Protein AF-A0A7X6NUY3-F1 (afdb_monomer)

Structure (mmCIF, N/CA/C/O backbone):
data_AF-A0A7X6NUY3-F1
#
_entry.id   AF-A0A7X6NUY3-F1
#
loop_
_atom_site.group_PDB
_atom_site.id
_atom_site.type_symbol
_atom_site.label_atom_id
_atom_site.label_alt_id
_atom_site.label_comp_id
_atom_site.label_asym_id
_atom_site.label_entity_id
_atom_site.label_seq_id
_atom_site.pdbx_PDB_ins_code
_atom_site.Cartn_x
_atom_site.Cartn_y
_atom_site.Cartn_z
_atom_site.occupancy
_atom_site.B_iso_or_equiv
_atom_site.auth_seq_id
_atom_site.auth_comp_id
_atom_site.auth_asym_id
_atom_site.auth_atom_id
_atom_site.pdbx_PDB_model_num
ATOM 1 N N . MET A 1 1 ? -7.297 4.965 28.251 1.00 53.25 1 MET A N 1
ATOM 2 C CA . MET A 1 1 ? -7.346 5.647 26.939 1.00 53.25 1 MET A CA 1
ATOM 3 C C . MET A 1 1 ? -8.787 6.031 26.657 1.00 53.25 1 MET A C 1
ATOM 5 O O . MET A 1 1 ? -9.643 5.157 26.710 1.00 53.25 1 MET A O 1
ATOM 9 N N . SER A 1 2 ? -9.069 7.318 26.455 1.00 61.94 2 SER A N 1
ATOM 10 C CA . SER A 1 2 ? -10.429 7.790 26.160 1.00 61.94 2 SER A CA 1
ATOM 11 C C . SER A 1 2 ? -10.898 7.237 24.805 1.00 61.94 2 SER A C 1
ATOM 13 O O . SER A 1 2 ? -10.083 7.128 23.890 1.00 61.94 2 SER A O 1
ATOM 15 N N . THR A 1 3 ? -12.173 6.871 24.655 1.00 68.94 3 THR A N 1
ATOM 16 C CA . THR A 1 3 ? -12.729 6.235 23.438 1.00 68.94 3 THR A CA 1
ATOM 17 C C . THR A 1 3 ? -12.436 7.045 22.170 1.00 68.94 3 THR A C 1
ATOM 19 O O . THR A 1 3 ? -12.134 6.482 21.121 1.00 68.94 3 THR A O 1
ATOM 22 N N . THR A 1 4 ? -12.426 8.373 22.290 1.00 74.31 4 THR A N 1
ATOM 23 C CA . THR A 1 4 ? -12.067 9.327 21.231 1.00 74.31 4 THR A CA 1
ATOM 24 C C . THR A 1 4 ? -10.617 9.173 20.761 1.00 74.31 4 THR A C 1
ATOM 26 O O . THR A 1 4 ? -10.328 9.295 19.575 1.00 74.31 4 THR A O 1
ATOM 29 N N . MET A 1 5 ? -9.704 8.843 21.678 1.00 74.88 5 MET A N 1
ATOM 30 C CA . MET A 1 5 ? -8.280 8.669 21.387 1.00 74.88 5 MET A CA 1
ATOM 31 C C . MET A 1 5 ? -8.018 7.385 20.590 1.00 74.88 5 MET A C 1
ATOM 33 O O . MET A 1 5 ? -7.236 7.403 19.647 1.00 74.88 5 MET A O 1
ATOM 37 N N . MET A 1 6 ? -8.7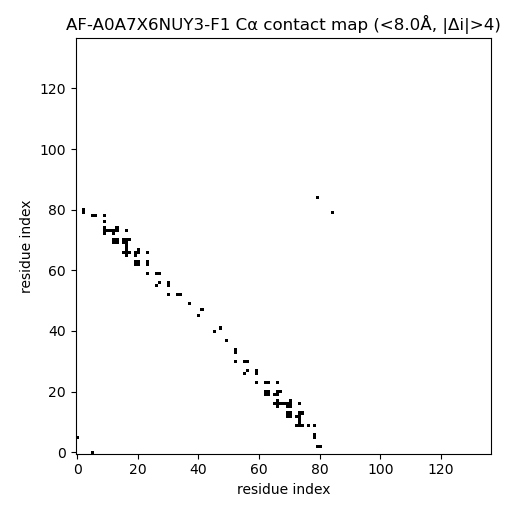24 6.291 20.905 1.00 76.56 6 MET A N 1
ATOM 38 C CA . MET A 1 6 ? -8.629 5.036 20.142 1.00 76.56 6 MET A CA 1
ATOM 39 C C . MET A 1 6 ? -9.138 5.187 18.703 1.00 76.56 6 MET A C 1
ATOM 41 O O . MET A 1 6 ? -8.498 4.695 17.776 1.00 76.56 6 MET A O 1
ATOM 45 N N . GLN A 1 7 ? -10.252 5.899 18.504 1.00 80.00 7 GLN A N 1
ATOM 46 C CA . GLN A 1 7 ? -10.780 6.156 17.158 1.00 80.00 7 GLN A CA 1
ATOM 47 C C . GLN A 1 7 ? -9.823 7.013 16.326 1.00 80.00 7 GLN A C 1
ATOM 49 O O . GLN A 1 7 ? -9.614 6.740 15.147 1.00 80.00 7 GLN A O 1
ATOM 54 N N . PHE A 1 8 ? -9.200 8.018 16.947 1.00 85.88 8 PHE A N 1
ATOM 55 C CA . PHE A 1 8 ? -8.211 8.855 16.277 1.00 85.88 8 PHE A CA 1
ATOM 56 C C . PHE A 1 8 ? -6.992 8.044 15.823 1.00 85.88 8 PHE A C 1
ATOM 58 O O . PHE A 1 8 ? -6.619 8.116 14.656 1.00 85.88 8 PHE A O 1
ATOM 65 N N . SER A 1 9 ? -6.409 7.224 16.704 1.00 87.06 9 SER A N 1
ATOM 66 C CA . SER A 1 9 ? -5.256 6.384 16.357 1.00 87.06 9 SER A CA 1
ATOM 67 C C . SER A 1 9 ? -5.574 5.387 15.243 1.00 87.06 9 SER A C 1
ATOM 69 O O . SER A 1 9 ? -4.773 5.226 14.325 1.00 87.06 9 SER A O 1
ATOM 71 N N . LYS A 1 10 ? -6.753 4.755 15.281 1.00 88.00 10 LYS A N 1
ATOM 72 C CA . LYS A 1 10 ? -7.209 3.855 14.216 1.00 88.00 10 LYS A CA 1
ATOM 73 C C . LYS A 1 10 ? -7.320 4.578 12.873 1.00 88.00 10 LYS A C 1
ATOM 75 O O . LYS A 1 10 ? -6.784 4.101 11.876 1.00 88.00 10 LYS A O 1
ATOM 80 N N . ASN A 1 11 ? -7.991 5.728 12.853 1.00 89.38 11 ASN A N 1
ATOM 81 C CA . ASN A 1 11 ? -8.166 6.510 11.632 1.00 89.38 11 ASN A CA 1
ATOM 82 C C . ASN A 1 11 ? -6.822 7.003 11.092 1.00 89.38 11 ASN A C 1
ATOM 84 O O . ASN A 1 11 ? -6.593 6.937 9.890 1.00 89.38 11 ASN A O 1
ATOM 88 N N . LEU A 1 12 ? -5.913 7.426 11.971 1.00 92.00 12 LEU A N 1
ATOM 89 C CA . LEU A 1 12 ? -4.570 7.840 11.586 1.00 92.00 12 LEU A CA 1
ATOM 90 C C . LEU A 1 12 ? -3.800 6.696 10.914 1.00 92.00 12 LEU A C 1
ATOM 92 O O . LEU A 1 12 ? -3.249 6.899 9.839 1.00 92.00 12 LEU A O 1
ATOM 96 N N . LEU A 1 13 ? -3.801 5.495 11.504 1.00 92.00 13 LEU A N 1
ATOM 97 C CA . LEU A 1 13 ? -3.144 4.311 10.933 1.00 92.00 13 LEU A CA 1
ATOM 98 C C . LEU A 1 13 ? -3.707 3.952 9.552 1.00 92.00 13 LEU A C 1
ATOM 100 O O . LEU A 1 13 ? -2.941 3.673 8.633 1.00 92.00 13 LEU A O 1
ATOM 104 N N . LEU A 1 14 ? -5.034 3.999 9.395 1.00 92.50 14 LEU A N 1
ATOM 105 C CA . LEU A 1 14 ? -5.701 3.715 8.123 1.00 92.50 14 LEU A CA 1
ATOM 106 C C . LEU A 1 14 ? -5.371 4.755 7.050 1.00 92.50 14 LEU A C 1
ATOM 108 O O . LEU A 1 14 ? -5.055 4.384 5.922 1.00 92.50 14 LEU A O 1
ATOM 112 N N . VAL A 1 15 ? -5.417 6.045 7.392 1.00 93.75 15 VAL A N 1
ATOM 113 C CA . VAL A 1 15 ? -5.111 7.132 6.452 1.00 93.75 15 VAL A CA 1
ATOM 114 C C . VAL A 1 15 ? -3.643 7.082 6.044 1.00 93.75 15 VAL A C 1
ATOM 116 O O . VAL A 1 15 ? -3.344 7.114 4.853 1.00 93.75 15 VAL A O 1
ATOM 119 N N . LEU A 1 16 ? -2.724 6.948 7.005 1.00 93.00 16 LEU A N 1
ATOM 120 C CA . LEU A 1 16 ? -1.294 6.883 6.715 1.00 93.00 16 LEU A CA 1
ATOM 121 C C . LEU A 1 16 ? -0.967 5.635 5.886 1.00 93.00 16 LEU A C 1
ATOM 123 O O . LEU A 1 16 ? -0.352 5.743 4.830 1.00 93.00 16 LEU A O 1
ATOM 127 N N . GLY A 1 17 ? -1.440 4.461 6.319 1.00 91.19 17 GLY A N 1
ATOM 128 C CA . GLY A 1 17 ? -1.254 3.205 5.595 1.00 91.19 17 GLY A CA 1
ATOM 129 C C . GLY A 1 17 ? -1.815 3.266 4.174 1.00 91.19 17 GLY A C 1
ATOM 130 O O . GLY A 1 17 ? -1.157 2.802 3.244 1.00 91.19 17 GLY A O 1
ATOM 131 N N . GLY A 1 18 ? -2.977 3.902 3.993 1.00 93.38 18 GLY A N 1
ATOM 132 C CA . GLY A 1 18 ? -3.611 4.101 2.691 1.00 93.38 18 GLY A CA 1
ATOM 133 C C . GLY A 1 18 ? -2.802 5.014 1.772 1.00 93.38 18 GLY A C 1
ATOM 134 O O . GLY A 1 18 ? -2.536 4.642 0.632 1.00 93.38 18 GLY A O 1
ATOM 135 N N . ILE A 1 19 ? -2.346 6.170 2.268 1.00 95.25 19 ILE A N 1
ATOM 136 C CA . ILE A 1 19 ? -1.509 7.103 1.495 1.00 95.25 19 ILE A CA 1
ATOM 137 C C . ILE A 1 19 ? -0.197 6.430 1.077 1.00 95.25 19 ILE A C 1
ATOM 139 O O . ILE A 1 19 ? 0.170 6.478 -0.098 1.00 95.25 19 ILE A O 1
ATOM 143 N N . LEU A 1 20 ? 0.485 5.757 2.012 1.00 93.19 20 LEU A N 1
ATOM 144 C CA . LEU A 1 20 ? 1.699 5.002 1.694 1.00 93.19 20 LEU A CA 1
ATOM 145 C C . LEU A 1 20 ? 1.418 3.869 0.698 1.00 93.19 20 LEU A C 1
ATOM 147 O O . LEU A 1 20 ? 2.261 3.582 -0.146 1.00 93.19 20 LEU A O 1
ATOM 151 N N . GLY A 1 21 ? 0.238 3.251 0.763 1.00 92.88 21 GLY A N 1
ATOM 152 C CA . GLY A 1 21 ? -0.169 2.186 -0.152 1.00 92.88 21 GLY A CA 1
ATOM 153 C C . GLY A 1 21 ? -0.349 2.686 -1.580 1.00 92.88 21 GLY A C 1
ATOM 154 O O . GLY A 1 21 ? 0.150 2.068 -2.516 1.00 92.88 21 GLY A O 1
ATOM 155 N N . VAL A 1 22 ? -0.987 3.845 -1.757 1.00 95.19 22 VAL A N 1
ATOM 156 C CA . VAL A 1 22 ? -1.111 4.489 -3.075 1.00 95.19 22 VAL A CA 1
ATOM 157 C C . VAL A 1 22 ? 0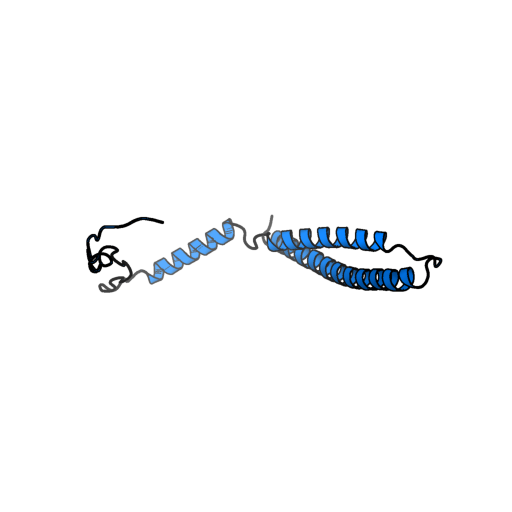.268 4.846 -3.634 1.00 95.19 22 VAL A C 1
ATOM 159 O O . VAL A 1 22 ? 0.551 4.560 -4.798 1.00 95.19 22 VAL A O 1
ATOM 162 N N . ALA A 1 23 ? 1.151 5.410 -2.804 1.00 92.62 23 ALA A N 1
ATOM 163 C CA . ALA A 1 23 ? 2.523 5.713 -3.205 1.00 92.62 23 ALA A CA 1
ATOM 164 C C . ALA A 1 23 ? 3.307 4.447 -3.602 1.00 92.62 23 ALA A C 1
ATOM 166 O O . ALA A 1 23 ? 3.999 4.452 -4.618 1.00 92.62 23 ALA A O 1
ATOM 167 N N . PHE A 1 24 ? 3.157 3.348 -2.854 1.00 92.94 24 PHE A N 1
ATOM 168 C CA . PHE A 1 24 ? 3.758 2.052 -3.177 1.00 92.94 24 PHE A CA 1
ATOM 169 C C . PHE A 1 24 ? 3.294 1.517 -4.535 1.00 92.94 24 PHE A C 1
ATOM 171 O O . PHE A 1 24 ? 4.122 1.108 -5.347 1.00 92.94 24 PHE A O 1
ATOM 178 N N . VAL A 1 25 ? 1.989 1.565 -4.811 1.00 93.31 25 VAL A N 1
ATOM 179 C CA . VAL A 1 25 ? 1.436 1.117 -6.097 1.00 93.31 25 VAL A CA 1
ATOM 180 C C . VAL A 1 25 ? 2.003 1.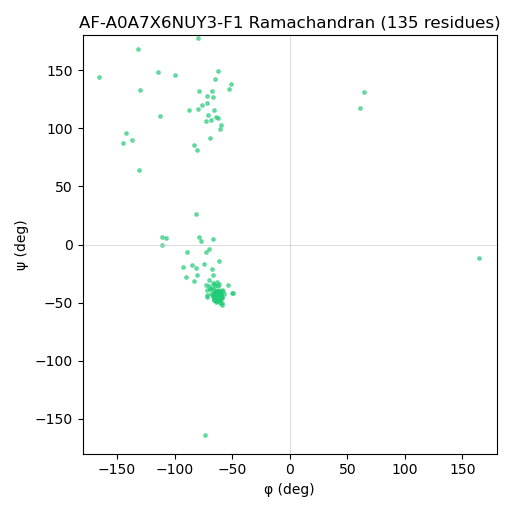948 -7.250 1.00 93.31 25 VAL A C 1
ATOM 182 O O . VAL A 1 25 ? 2.451 1.380 -8.244 1.00 93.31 25 VAL A O 1
ATOM 185 N N . ALA A 1 26 ? 2.049 3.276 -7.109 1.00 92.81 26 ALA A N 1
ATOM 186 C CA . ALA A 1 26 ? 2.626 4.156 -8.125 1.00 92.81 26 ALA A CA 1
ATOM 187 C C . ALA A 1 26 ? 4.110 3.847 -8.389 1.00 92.81 26 ALA A C 1
ATOM 189 O O . ALA A 1 26 ? 4.531 3.779 -9.546 1.00 92.81 26 ALA A O 1
ATOM 190 N N . LEU A 1 27 ? 4.887 3.603 -7.329 1.00 91.62 27 LEU A N 1
ATOM 191 C CA . LEU A 1 27 ? 6.297 3.238 -7.444 1.00 91.62 27 LEU A CA 1
ATOM 192 C C . LEU A 1 27 ? 6.486 1.889 -8.152 1.00 91.62 27 LEU A C 1
ATOM 194 O O . LEU A 1 27 ? 7.342 1.768 -9.020 1.00 91.62 27 LEU A O 1
ATOM 198 N N . MET A 1 28 ? 5.648 0.895 -7.847 1.00 89.50 28 MET A N 1
ATOM 199 C CA . MET A 1 28 ? 5.694 -0.410 -8.514 1.00 89.50 28 MET A CA 1
ATOM 200 C C . MET A 1 28 ? 5.409 -0.310 -10.013 1.00 89.50 28 MET A C 1
ATOM 202 O O . MET A 1 28 ? 6.090 -0.956 -10.807 1.00 89.50 28 MET A O 1
ATOM 206 N N . PHE A 1 29 ? 4.452 0.525 -10.426 1.00 91.81 29 PHE A N 1
ATOM 207 C CA . PHE A 1 29 ? 4.228 0.782 -11.852 1.00 91.81 29 PHE A CA 1
ATOM 208 C C . PHE A 1 29 ? 5.461 1.394 -12.524 1.00 91.81 29 PHE A C 1
ATOM 210 O O . PHE A 1 29 ? 5.831 0.985 -13.625 1.00 91.81 29 PHE A O 1
ATOM 217 N N . TYR A 1 30 ? 6.112 2.345 -11.856 1.00 88.50 30 TYR A N 1
ATOM 218 C CA . TYR A 1 30 ? 7.336 2.966 -12.352 1.00 88.50 30 TYR A CA 1
ATOM 219 C C . TYR A 1 30 ? 8.491 1.959 -12.485 1.00 88.50 30 TYR A C 1
ATOM 221 O O . TYR A 1 30 ? 9.140 1.905 -13.533 1.00 88.50 30 TYR A O 1
ATOM 229 N N . ASP A 1 31 ? 8.692 1.106 -11.479 1.00 88.12 31 ASP A N 1
ATOM 230 C CA . ASP A 1 31 ? 9.726 0.067 -11.487 1.00 88.12 31 ASP A CA 1
ATOM 231 C C . ASP A 1 31 ? 9.503 -0.954 -12.607 1.00 88.12 31 ASP A C 1
ATOM 233 O O . ASP A 1 31 ? 10.447 -1.314 -13.312 1.00 88.12 31 ASP A O 1
ATOM 237 N N . VAL A 1 32 ? 8.255 -1.384 -12.833 1.00 87.31 32 VAL A N 1
ATOM 238 C CA . VAL A 1 32 ? 7.919 -2.308 -13.929 1.00 87.31 32 VAL A CA 1
ATOM 239 C C . VAL A 1 32 ? 8.290 -1.705 -15.283 1.00 87.31 32 VAL A C 1
ATOM 241 O O . VAL A 1 32 ? 8.887 -2.394 -16.109 1.00 87.31 32 VAL A O 1
ATOM 244 N N . ILE A 1 33 ? 7.991 -0.422 -15.515 1.00 87.56 33 ILE A N 1
ATOM 245 C CA . ILE A 1 33 ? 8.337 0.256 -16.772 1.00 87.56 33 ILE A CA 1
ATOM 246 C C . ILE A 1 33 ? 9.856 0.319 -16.949 1.00 87.56 33 ILE A C 1
ATOM 248 O O . ILE A 1 33 ? 10.358 -0.048 -18.013 1.00 87.56 33 ILE A O 1
ATOM 252 N N . GLN A 1 34 ? 10.593 0.733 -15.915 1.00 83.44 34 GLN A N 1
ATOM 253 C CA . GLN A 1 34 ? 12.052 0.817 -15.976 1.00 83.44 34 GLN A CA 1
ATOM 254 C C . GLN A 1 34 ? 12.705 -0.538 -16.239 1.00 83.44 34 GLN A C 1
ATOM 256 O O . GLN A 1 34 ? 13.558 -0.646 -17.117 1.00 83.44 34 GLN A O 1
ATOM 261 N N . ILE A 1 35 ? 12.301 -1.579 -15.509 1.00 83.31 35 ILE A N 1
ATOM 262 C CA . ILE A 1 35 ? 12.863 -2.925 -15.664 1.00 83.31 35 ILE A CA 1
ATOM 263 C C . ILE A 1 35 ? 12.599 -3.450 -17.077 1.00 83.31 35 ILE A C 1
ATOM 265 O O . ILE A 1 35 ? 13.497 -4.013 -17.704 1.00 83.31 35 ILE A O 1
ATOM 269 N N . ASN A 1 36 ? 11.395 -3.231 -17.611 1.00 84.75 36 ASN A N 1
ATOM 270 C CA . ASN A 1 36 ? 11.041 -3.706 -18.945 1.00 84.75 36 ASN A CA 1
ATOM 271 C C . ASN A 1 36 ? 11.829 -2.967 -20.045 1.00 84.75 36 ASN A C 1
ATOM 273 O O . ASN A 1 36 ? 12.286 -3.588 -21.006 1.00 84.75 36 ASN A O 1
ATOM 277 N N . GLN A 1 37 ? 12.062 -1.660 -19.877 1.00 79.88 37 GLN A N 1
ATOM 278 C CA . GLN A 1 37 ? 12.951 -0.889 -20.752 1.00 79.88 37 GLN A CA 1
ATOM 279 C C . GLN A 1 37 ? 14.399 -1.375 -20.654 1.00 79.88 37 GLN A C 1
ATOM 281 O O . GLN A 1 37 ? 15.045 -1.575 -21.680 1.00 79.88 37 GLN A O 1
ATOM 286 N N . LEU A 1 38 ? 14.895 -1.638 -19.443 1.00 77.88 38 LEU A N 1
ATOM 287 C CA . LEU A 1 38 ? 16.237 -2.172 -19.226 1.00 77.88 38 LEU A CA 1
ATOM 288 C C . LEU A 1 38 ? 16.434 -3.493 -19.978 1.00 77.88 38 LEU A C 1
ATOM 290 O O . LEU A 1 38 ? 17.461 -3.693 -20.615 1.00 77.88 38 LEU A O 1
ATOM 294 N N . HIS A 1 39 ? 15.434 -4.376 -19.950 1.00 73.38 39 HIS A N 1
ATOM 295 C CA . HIS A 1 39 ? 15.469 -5.660 -20.648 1.00 73.38 39 HIS A CA 1
ATOM 296 C C . HIS A 1 39 ? 15.473 -5.490 -22.173 1.00 73.38 39 HIS A C 1
ATOM 298 O O . HIS A 1 39 ? 16.284 -6.109 -22.863 1.00 73.38 39 HIS A O 1
ATOM 304 N N . ALA A 1 40 ? 14.614 -4.610 -22.698 1.00 73.69 40 ALA A N 1
ATOM 305 C CA . ALA A 1 40 ? 14.555 -4.313 -24.127 1.00 73.69 40 ALA A CA 1
ATOM 306 C C . ALA A 1 40 ? 15.879 -3.731 -24.647 1.00 73.69 40 ALA A C 1
ATOM 308 O O . ALA A 1 40 ? 16.367 -4.138 -25.704 1.00 73.69 40 ALA A O 1
ATOM 309 N N . VAL A 1 41 ? 16.496 -2.814 -23.896 1.00 63.25 41 VAL A N 1
ATOM 310 C CA . VAL A 1 41 ? 17.734 -2.164 -24.334 1.00 63.25 41 VAL A CA 1
ATOM 311 C C . VAL A 1 41 ? 18.974 -3.011 -24.028 1.00 63.25 41 VAL A C 1
ATOM 313 O O . VAL A 1 41 ? 19.895 -3.005 -24.833 1.00 63.25 41 VAL A O 1
ATOM 316 N N . ALA A 1 42 ? 19.004 -3.821 -22.967 1.00 66.31 42 ALA A N 1
ATOM 317 C CA . ALA A 1 42 ? 20.113 -4.747 -22.707 1.00 66.31 42 ALA A CA 1
ATOM 318 C C . ALA A 1 42 ? 20.270 -5.814 -23.808 1.00 66.31 42 ALA A C 1
ATOM 320 O O . ALA A 1 42 ? 21.391 -6.225 -24.114 1.00 66.31 42 ALA A O 1
ATOM 321 N N . ILE A 1 43 ? 19.163 -6.236 -24.431 1.00 63.22 43 ILE A N 1
ATOM 322 C CA . ILE A 1 43 ? 19.184 -7.124 -25.603 1.00 63.22 43 ILE A CA 1
ATOM 323 C C . ILE A 1 43 ? 19.726 -6.387 -26.840 1.00 63.22 43 ILE A C 1
ATOM 325 O O . ILE A 1 43 ? 20.440 -6.986 -27.642 1.00 63.22 43 ILE A O 1
ATOM 329 N N . ALA A 1 44 ? 19.428 -5.092 -26.982 1.00 64.94 44 ALA A N 1
ATOM 330 C CA . ALA A 1 44 ? 19.782 -4.300 -28.162 1.00 64.94 44 ALA A CA 1
ATOM 331 C C . ALA A 1 44 ? 21.157 -3.595 -28.085 1.00 64.94 44 ALA A C 1
ATOM 333 O O . ALA A 1 44 ? 21.777 -3.363 -29.116 1.00 64.94 44 ALA A O 1
ATOM 334 N N . ASN A 1 45 ? 21.651 -3.249 -26.892 1.00 66.25 45 ASN A N 1
ATOM 335 C CA . ASN A 1 45 ? 22.870 -2.469 -26.659 1.00 66.25 45 ASN A CA 1
ATOM 336 C C . ASN A 1 45 ? 23.596 -2.957 -25.396 1.00 66.25 45 ASN A C 1
ATOM 338 O O . ASN A 1 45 ? 23.435 -2.407 -24.307 1.00 66.25 45 ASN A O 1
ATOM 342 N N . ARG A 1 46 ? 24.460 -3.968 -25.549 1.00 61.22 46 ARG A N 1
ATOM 343 C CA . ARG A 1 46 ? 25.280 -4.525 -24.451 1.00 61.22 46 ARG A CA 1
ATOM 344 C C . ARG A 1 46 ? 26.260 -3.530 -23.804 1.00 61.22 46 ARG A C 1
ATOM 346 O O . ARG A 1 46 ? 26.812 -3.849 -22.757 1.00 61.22 46 ARG A O 1
ATOM 353 N N . SER A 1 47 ? 26.514 -2.377 -24.423 1.00 58.59 47 SER A N 1
ATOM 354 C CA . SER A 1 47 ? 27.515 -1.385 -23.996 1.00 58.59 47 SER A CA 1
ATOM 355 C C . SER A 1 47 ? 26.931 -0.074 -23.456 1.00 58.59 47 SER A C 1
ATOM 357 O O . SER A 1 47 ? 27.696 0.808 -23.070 1.00 58.59 47 SER A O 1
ATOM 359 N N . ALA A 1 48 ? 25.606 0.085 -23.420 1.00 58.59 48 ALA A N 1
ATOM 360 C CA . ALA A 1 48 ? 24.991 1.286 -22.865 1.00 58.59 48 ALA A CA 1
ATOM 361 C C . ALA A 1 48 ? 24.979 1.224 -21.325 1.00 58.59 48 ALA A C 1
ATOM 363 O O . ALA A 1 48 ? 24.631 0.206 -20.729 1.00 58.59 48 ALA A O 1
ATOM 364 N N . GLY A 1 49 ? 25.408 2.311 -20.679 1.00 58.16 49 GLY A N 1
ATOM 365 C CA . GLY A 1 49 ? 25.353 2.454 -19.227 1.00 58.16 49 GLY A CA 1
ATOM 366 C C . GLY A 1 49 ? 23.925 2.762 -18.795 1.00 58.16 49 GLY A C 1
ATOM 367 O O . GLY A 1 49 ? 23.365 3.768 -19.224 1.00 58.16 49 GLY A O 1
ATOM 368 N N . PHE A 1 50 ? 23.343 1.904 -17.960 1.00 62.03 50 PHE A N 1
ATOM 369 C CA . PHE A 1 50 ? 21.992 2.094 -17.443 1.00 62.03 50 PHE A CA 1
ATOM 370 C C . PHE A 1 50 ? 21.990 2.319 -15.942 1.00 62.03 50 PHE A C 1
ATOM 372 O O . PHE A 1 50 ? 22.803 1.763 -15.199 1.00 62.03 50 PHE A O 1
ATOM 379 N N . GLU A 1 51 ? 21.019 3.107 -15.501 1.00 69.12 51 GLU A N 1
ATOM 380 C CA . GLU A 1 51 ? 20.730 3.294 -14.093 1.00 69.12 51 GLU A CA 1
ATOM 381 C C . GLU A 1 51 ? 20.084 2.019 -13.536 1.00 69.12 51 GLU A C 1
ATOM 383 O O . GLU A 1 51 ? 19.149 1.467 -14.114 1.00 69.12 51 GLU A O 1
ATOM 388 N N . ASN A 1 52 ? 20.631 1.489 -12.442 1.00 76.31 52 ASN A N 1
ATOM 389 C CA . ASN A 1 52 ? 20.158 0.236 -11.864 1.00 76.31 52 ASN A CA 1
ATOM 390 C C . ASN A 1 52 ? 18.888 0.493 -11.024 1.00 76.31 52 ASN A C 1
ATOM 392 O O . ASN A 1 52 ? 18.995 1.146 -9.981 1.00 76.31 52 ASN A O 1
ATOM 396 N N . PRO A 1 53 ? 17.715 -0.070 -11.384 1.00 81.25 53 PRO A N 1
ATOM 397 C CA . PRO A 1 53 ? 16.462 0.173 -10.664 1.00 81.25 53 PRO A CA 1
ATOM 398 C C . PRO A 1 53 ? 16.423 -0.467 -9.266 1.00 81.25 53 PRO A C 1
ATOM 400 O O . PRO A 1 53 ? 15.476 -0.254 -8.515 1.00 81.25 53 PRO A O 1
ATOM 403 N N . ARG A 1 54 ? 17.454 -1.226 -8.862 1.00 84.56 54 ARG A N 1
ATOM 404 C CA . ARG A 1 54 ? 17.528 -1.921 -7.565 1.00 84.56 54 ARG A CA 1
ATOM 405 C C . ARG A 1 54 ? 17.202 -1.027 -6.369 1.00 84.56 54 ARG A C 1
ATOM 407 O O . ARG A 1 54 ? 16.531 -1.488 -5.451 1.00 84.56 54 ARG A O 1
ATOM 414 N N . ASN A 1 55 ? 17.680 0.218 -6.349 1.00 85.12 55 ASN A N 1
ATOM 415 C CA . ASN A 1 55 ? 17.418 1.114 -5.219 1.00 85.12 55 ASN A CA 1
ATOM 416 C C . ASN A 1 55 ? 15.930 1.485 -5.118 1.00 85.12 55 ASN A C 1
ATOM 418 O O . ASN A 1 55 ? 15.393 1.518 -4.012 1.00 85.12 55 ASN A O 1
ATOM 422 N N . TR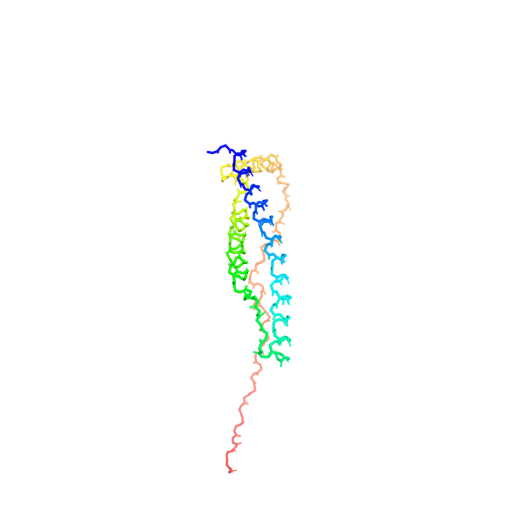P A 1 56 ? 15.261 1.701 -6.252 1.00 86.81 56 TRP A N 1
ATOM 423 C CA . TRP A 1 56 ? 13.828 1.998 -6.298 1.00 86.81 56 TRP A CA 1
ATOM 424 C C . TRP A 1 56 ? 12.985 0.794 -5.883 1.00 86.81 56 TRP A C 1
ATOM 426 O O . TRP A 1 56 ? 12.127 0.929 -5.015 1.00 86.81 56 TRP A O 1
ATOM 436 N N . VAL A 1 57 ? 13.350 -0.401 -6.350 1.00 88.50 57 VAL A N 1
ATOM 437 C CA . VAL A 1 57 ? 12.697 -1.654 -5.941 1.00 88.50 57 VAL A CA 1
ATOM 438 C C . VAL A 1 57 ? 12.829 -1.894 -4.433 1.00 88.50 57 VAL A C 1
ATOM 440 O O . VAL A 1 57 ? 11.865 -2.295 -3.781 1.00 88.50 57 VAL A O 1
ATOM 443 N N . MET A 1 58 ? 14.000 -1.621 -3.846 1.00 91.06 58 MET A N 1
ATOM 444 C CA . MET A 1 58 ? 14.211 -1.741 -2.395 1.00 91.06 58 MET A CA 1
ATOM 445 C C . MET A 1 58 ? 13.367 -0.734 -1.605 1.00 91.06 58 MET A C 1
ATOM 447 O O . MET A 1 58 ? 12.777 -1.095 -0.584 1.00 91.06 58 MET A O 1
ATOM 451 N N . LEU A 1 59 ? 13.272 0.511 -2.084 1.00 90.06 59 LEU A N 1
ATOM 452 C CA . LEU A 1 59 ? 12.382 1.517 -1.501 1.00 90.06 59 LEU A CA 1
ATOM 453 C C . LEU A 1 59 ? 10.918 1.086 -1.601 1.00 90.06 59 LEU A C 1
ATOM 455 O O . LEU A 1 59 ? 10.189 1.199 -0.619 1.00 90.06 59 LEU A O 1
ATOM 459 N N . GLY A 1 60 ? 10.507 0.535 -2.743 1.00 90.88 60 GLY A N 1
ATOM 460 C CA . GLY A 1 60 ? 9.179 -0.027 -2.944 1.00 90.88 60 GLY A CA 1
ATOM 461 C C . GLY A 1 60 ? 8.879 -1.143 -1.953 1.00 90.88 60 GLY A C 1
ATOM 462 O O . GLY A 1 60 ? 7.868 -1.086 -1.262 1.00 90.88 60 GLY A O 1
ATOM 463 N N . ALA A 1 61 ? 9.777 -2.117 -1.807 1.00 91.44 61 ALA A N 1
ATOM 464 C CA . ALA A 1 61 ? 9.602 -3.221 -0.865 1.00 91.44 61 ALA A CA 1
ATOM 465 C C . ALA A 1 61 ? 9.442 -2.733 0.586 1.00 91.44 61 ALA A C 1
ATOM 467 O O . ALA A 1 61 ? 8.533 -3.175 1.293 1.00 91.44 61 ALA A O 1
ATOM 468 N N . LEU A 1 62 ? 10.282 -1.785 1.017 1.00 93.81 62 LEU A N 1
ATOM 469 C CA . LEU A 1 62 ? 10.178 -1.188 2.349 1.00 93.81 62 LEU A CA 1
ATOM 470 C C . LEU A 1 62 ? 8.850 -0.440 2.522 1.00 93.81 62 LEU A C 1
ATOM 472 O O . LEU A 1 62 ? 8.160 -0.622 3.524 1.00 93.81 62 LEU A O 1
ATOM 476 N N . LEU A 1 63 ? 8.477 0.379 1.539 1.00 93.88 63 LEU A N 1
ATOM 477 C CA . LEU A 1 63 ? 7.257 1.176 1.573 1.00 93.88 63 LEU A CA 1
ATOM 478 C C . LEU A 1 63 ? 6.002 0.294 1.589 1.00 93.88 63 LEU A C 1
ATOM 480 O O . LEU A 1 63 ? 5.080 0.560 2.357 1.00 93.88 63 LEU A O 1
ATOM 484 N N . GLY A 1 64 ? 5.990 -0.779 0.797 1.00 92.62 64 GLY A N 1
ATOM 485 C CA . GLY A 1 64 ? 4.913 -1.763 0.760 1.00 92.62 64 GLY A CA 1
ATOM 486 C C . GLY A 1 64 ? 4.761 -2.501 2.088 1.00 92.62 64 GLY A C 1
ATOM 487 O O . GLY A 1 64 ? 3.645 -2.643 2.586 1.00 92.62 64 GLY A O 1
ATOM 488 N N . LEU A 1 65 ? 5.875 -2.892 2.717 1.00 96.44 65 LEU A N 1
ATOM 489 C CA . LEU A 1 65 ? 5.863 -3.518 4.040 1.00 96.44 65 LEU A CA 1
ATOM 490 C C . LEU A 1 65 ? 5.306 -2.573 5.110 1.00 96.44 65 LEU A C 1
ATOM 492 O O . LEU A 1 65 ? 4.434 -2.965 5.885 1.00 96.44 65 LEU A O 1
ATOM 496 N N . VAL A 1 66 ? 5.767 -1.320 5.133 1.00 94.81 66 VAL A N 1
ATOM 497 C CA . VAL A 1 66 ? 5.297 -0.318 6.101 1.00 94.81 66 VAL A CA 1
ATOM 498 C C . VAL A 1 66 ? 3.822 0.013 5.870 1.00 94.81 66 VAL A C 1
ATOM 500 O O . VAL A 1 66 ? 3.047 0.041 6.826 1.00 94.81 66 VAL A O 1
ATOM 503 N N . SER A 1 67 ? 3.406 0.211 4.617 1.00 94.25 67 SER A N 1
ATOM 504 C CA . SER A 1 67 ? 2.004 0.447 4.262 1.00 94.25 67 SER A CA 1
ATOM 505 C C . SER A 1 67 ? 1.111 -0.712 4.700 1.00 94.25 67 SER A C 1
ATOM 507 O O . SER A 1 67 ? 0.137 -0.488 5.419 1.00 94.25 67 SER A O 1
ATOM 509 N N . GLY A 1 68 ? 1.464 -1.947 4.328 1.00 92.94 68 GLY A N 1
ATOM 510 C CA . GLY A 1 68 ? 0.694 -3.142 4.667 1.00 92.94 68 GLY A CA 1
ATOM 511 C C . GLY A 1 68 ? 0.583 -3.354 6.175 1.00 92.94 68 GLY A C 1
ATOM 512 O O . GLY A 1 68 ? -0.499 -3.664 6.672 1.00 92.94 68 GLY A O 1
ATOM 513 N N . LEU A 1 69 ? 1.666 -3.108 6.918 1.00 94.94 69 LEU A N 1
ATOM 514 C CA . LEU A 1 69 ? 1.667 -3.182 8.378 1.00 94.94 69 LEU A CA 1
ATOM 515 C C . LEU A 1 69 ? 0.732 -2.138 9.005 1.00 94.94 69 LEU A C 1
ATOM 517 O O . LEU A 1 69 ? -0.089 -2.481 9.856 1.00 94.94 69 LEU A O 1
ATOM 521 N N . LEU A 1 70 ? 0.831 -0.876 8.576 1.00 92.62 70 LEU A N 1
ATOM 522 C CA . LEU A 1 70 ? -0.003 0.219 9.083 1.00 92.62 70 LEU A CA 1
ATOM 523 C C . LEU A 1 70 ? -1.486 -0.019 8.784 1.00 92.62 70 LEU A C 1
ATOM 525 O O . LEU A 1 70 ? -2.329 0.128 9.673 1.00 92.62 70 LEU A O 1
ATOM 529 N N . LEU A 1 71 ? -1.801 -0.430 7.554 1.00 92.06 71 LEU A N 1
ATOM 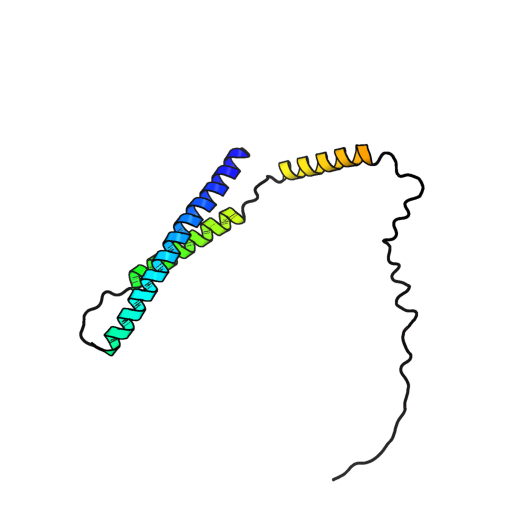530 C CA . LEU A 1 71 ? -3.167 -0.733 7.140 1.00 92.06 71 LEU A CA 1
ATOM 531 C C . LEU A 1 71 ? -3.714 -1.938 7.915 1.00 92.06 71 LEU A C 1
ATOM 533 O O . LEU A 1 71 ? -4.818 -1.879 8.454 1.00 92.06 71 LEU A O 1
ATOM 537 N N . GLY A 1 72 ? -2.915 -3.002 8.035 1.00 90.69 72 GLY A N 1
ATOM 538 C CA . GLY A 1 72 ? -3.256 -4.204 8.791 1.00 90.69 72 GLY A CA 1
ATOM 539 C C . GLY A 1 72 ? -3.549 -3.899 10.259 1.00 90.69 72 GLY A C 1
ATOM 540 O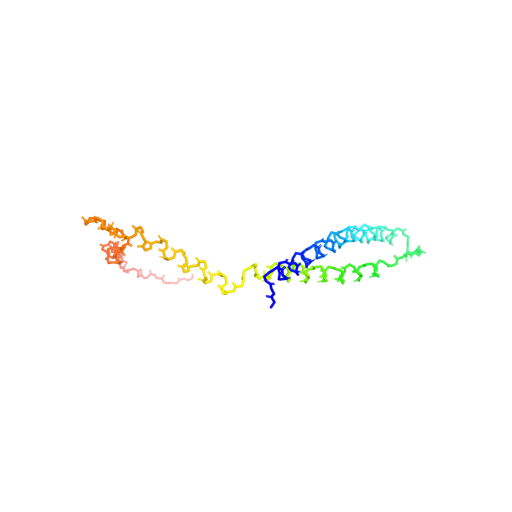 O . GLY A 1 72 ? -4.582 -4.322 10.778 1.00 90.69 72 GLY A O 1
ATOM 541 N N . MET A 1 73 ? -2.709 -3.091 10.914 1.00 90.12 73 MET A N 1
ATOM 542 C CA . MET A 1 73 ? -2.953 -2.628 12.285 1.00 90.12 73 MET A CA 1
ATOM 543 C C . MET A 1 73 ? -4.219 -1.774 12.399 1.00 90.12 73 MET A C 1
ATOM 545 O O . MET A 1 73 ? -4.999 -1.958 13.335 1.00 90.12 73 MET A O 1
ATOM 549 N N . GLY A 1 74 ? -4.450 -0.857 11.456 1.00 87.94 74 GLY A N 1
ATOM 550 C CA . GLY A 1 74 ? -5.653 -0.026 11.433 1.00 87.94 74 GLY A CA 1
ATOM 551 C C . GLY A 1 74 ? -6.939 -0.851 11.300 1.00 87.94 74 GLY A C 1
ATOM 552 O O . GLY A 1 74 ? -7.929 -0.576 11.983 1.00 87.94 74 GLY A O 1
ATOM 553 N N . ILE A 1 75 ? -6.921 -1.900 10.473 1.00 89.38 75 ILE A N 1
ATOM 554 C CA . ILE A 1 75 ? -8.061 -2.807 10.282 1.00 89.38 75 ILE A CA 1
ATOM 555 C C . ILE A 1 75 ? -8.262 -3.703 11.510 1.00 89.38 75 ILE A C 1
ATOM 557 O O . ILE A 1 75 ? -9.390 -3.832 11.991 1.00 89.38 75 ILE A O 1
ATOM 561 N N . ALA A 1 76 ? -7.183 -4.278 12.050 1.00 88.69 76 ALA A N 1
ATOM 562 C CA . ALA A 1 76 ? -7.233 -5.193 13.189 1.00 88.69 76 ALA A CA 1
ATOM 563 C C . ALA A 1 76 ? -7.670 -4.516 14.502 1.00 88.69 76 ALA A C 1
ATOM 565 O O . ALA A 1 76 ? -8.136 -5.191 15.421 1.00 88.69 76 ALA A O 1
ATOM 566 N N . MET A 1 77 ? -7.549 -3.187 14.612 1.00 83.56 77 MET A N 1
ATOM 567 C CA . MET A 1 77 ? -7.908 -2.469 15.833 1.00 83.56 77 MET A CA 1
ATOM 568 C C . MET A 1 77 ? -9.442 -2.421 16.035 1.00 83.56 77 MET A C 1
ATOM 570 O O . MET A 1 77 ? -10.175 -1.883 15.186 1.00 83.56 77 MET A O 1
ATOM 574 N N . PRO A 1 78 ? -9.965 -2.938 17.167 1.00 76.12 78 PRO A N 1
ATOM 575 C CA . PRO A 1 78 ? -11.396 -2.942 17.443 1.00 76.12 78 PRO A CA 1
ATOM 576 C C . PRO A 1 78 ? -11.916 -1.517 17.667 1.00 76.12 78 PRO A C 1
ATOM 578 O O . PRO A 1 78 ? -11.370 -0.746 18.450 1.00 76.12 78 PRO A O 1
ATOM 581 N N . SER A 1 79 ? -13.019 -1.173 16.998 1.00 69.62 79 SER A N 1
ATOM 582 C CA . SER A 1 79 ? -13.637 0.163 17.052 1.00 69.62 79 SER A CA 1
ATOM 583 C C . SER A 1 79 ? -14.389 0.459 18.353 1.00 69.62 79 SER A C 1
ATOM 585 O O . SER A 1 79 ? -14.696 1.611 18.635 1.00 69.62 79 SER A O 1
ATOM 587 N N . LYS A 1 80 ? -14.719 -0.559 19.151 1.00 67.75 80 LYS A N 1
ATOM 588 C CA . LYS A 1 80 ? -15.410 -0.410 20.439 1.00 67.75 80 LYS A CA 1
ATOM 589 C C . LYS A 1 80 ? -14.639 -1.199 21.488 1.00 67.75 80 LYS A C 1
ATOM 591 O O . LYS A 1 80 ? -14.295 -2.354 21.238 1.00 67.75 80 LYS A O 1
ATOM 596 N N . SER A 1 81 ? -14.391 -0.594 22.651 1.00 68.44 81 SER A N 1
ATOM 597 C CA . SER A 1 81 ? -13.809 -1.319 23.783 1.00 68.44 81 SER A CA 1
ATOM 598 C C . SER A 1 81 ? -14.760 -2.436 24.222 1.00 68.44 81 SER A C 1
ATOM 600 O O . SER A 1 81 ? -15.980 -2.295 24.104 1.00 68.44 81 SER A O 1
ATOM 602 N N . PHE A 1 82 ? -14.219 -3.537 24.746 1.00 69.12 82 PHE A N 1
ATOM 603 C CA . PHE A 1 82 ? -15.027 -4.656 25.245 1.00 69.12 82 PHE A CA 1
ATOM 604 C C . PHE A 1 82 ? -16.119 -4.186 26.211 1.00 69.12 82 PHE A C 1
ATOM 606 O O . PHE A 1 82 ? -17.269 -4.587 26.080 1.00 69.12 82 PHE A O 1
ATOM 613 N N . LYS A 1 83 ? -15.796 -3.244 27.105 1.00 67.88 83 LYS A N 1
ATOM 614 C CA . LYS A 1 83 ? -16.748 -2.666 28.063 1.00 67.88 83 LYS A CA 1
ATOM 615 C C . LYS A 1 83 ? -17.921 -1.946 27.386 1.00 67.88 83 LYS A C 1
ATOM 617 O O . LYS A 1 83 ? -19.050 -2.074 27.845 1.00 67.88 83 LYS A O 1
ATOM 622 N N . ALA A 1 84 ? -17.667 -1.212 26.301 1.00 73.12 84 ALA A N 1
ATOM 623 C CA . ALA A 1 84 ? -18.721 -0.542 25.540 1.00 73.12 84 ALA A CA 1
ATOM 624 C C . ALA A 1 84 ? -19.618 -1.548 24.804 1.00 73.12 84 ALA A C 1
ATOM 626 O O . ALA A 1 84 ? -20.830 -1.367 24.792 1.00 73.12 84 ALA A O 1
ATOM 627 N N . ARG A 1 85 ? -19.040 -2.630 24.259 1.00 73.56 85 ARG A N 1
ATOM 628 C CA . ARG A 1 85 ? -19.819 -3.716 23.645 1.00 73.56 85 ARG A CA 1
ATOM 629 C C . ARG A 1 85 ? -20.691 -4.428 24.676 1.00 73.56 85 ARG A C 1
ATOM 631 O O . ARG A 1 85 ? -21.879 -4.545 24.445 1.00 73.56 85 ARG A O 1
ATOM 638 N N . TYR A 1 86 ? -20.140 -4.800 25.833 1.00 77.25 86 TYR A N 1
ATOM 639 C CA . TYR A 1 86 ? -20.909 -5.421 26.920 1.00 77.25 86 TYR A CA 1
ATOM 640 C C . TYR A 1 86 ? -22.057 -4.535 27.420 1.00 77.25 86 TYR A C 1
ATOM 642 O O . TYR A 1 86 ? -23.139 -5.036 27.706 1.00 77.25 86 TYR A O 1
ATOM 650 N N . ALA A 1 87 ? -21.841 -3.219 27.515 1.00 77.94 87 ALA A N 1
ATOM 651 C CA . ALA A 1 87 ? -22.900 -2.285 27.892 1.00 77.94 87 ALA A CA 1
ATOM 652 C C . ALA A 1 87 ? -24.008 -2.189 26.826 1.00 77.94 87 ALA A C 1
ATOM 654 O O . ALA A 1 87 ? -25.168 -1.990 27.170 1.00 77.94 87 ALA A O 1
ATOM 655 N N . GLU A 1 88 ? -23.663 -2.328 25.547 1.00 76.88 88 GLU A N 1
ATOM 656 C CA . GLU A 1 88 ? -24.616 -2.363 24.433 1.00 76.88 88 GLU A CA 1
ATOM 657 C C . GLU A 1 88 ? -25.411 -3.675 24.423 1.00 76.88 88 GLU A C 1
ATOM 659 O O . GLU A 1 88 ? -26.633 -3.623 24.321 1.00 76.88 88 GLU A O 1
ATOM 664 N N . THR A 1 89 ? -24.761 -4.826 24.641 1.00 80.06 89 THR A N 1
ATOM 665 C CA . THR A 1 89 ? -25.448 -6.123 24.757 1.00 80.06 89 THR A CA 1
ATOM 666 C C . THR A 1 89 ? -26.418 -6.138 25.932 1.00 80.06 89 THR A C 1
ATOM 668 O O . THR A 1 89 ? -27.558 -6.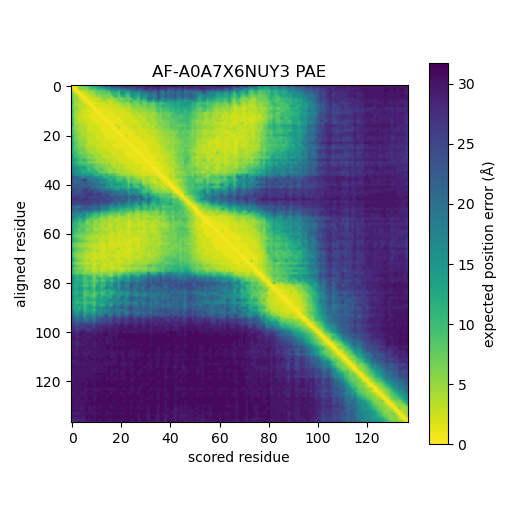553 25.779 1.00 80.06 89 THR A O 1
ATOM 671 N N . ARG A 1 90 ? -26.003 -5.603 27.086 1.00 78.56 90 ARG A N 1
ATOM 672 C CA . ARG A 1 90 ? -26.857 -5.533 28.276 1.00 78.56 90 ARG A CA 1
ATOM 673 C C . ARG A 1 90 ? -28.084 -4.642 28.064 1.00 78.56 90 ARG A C 1
ATOM 675 O O . ARG A 1 90 ? -29.176 -5.006 28.474 1.00 78.56 90 ARG A O 1
ATOM 682 N N . LYS A 1 91 ? -27.928 -3.502 27.382 1.00 79.00 91 LYS A N 1
ATOM 683 C CA . LYS A 1 91 ? -29.065 -2.639 27.011 1.00 79.00 91 LYS A CA 1
ATOM 684 C C . LYS A 1 91 ? -30.015 -3.314 26.018 1.00 79.00 91 LYS A C 1
ATOM 686 O O . LYS A 1 91 ? -31.215 -3.077 26.076 1.00 79.00 91 LYS A O 1
ATOM 691 N N . LEU A 1 92 ? -29.486 -4.137 25.115 1.00 81.38 92 LEU A N 1
ATOM 692 C CA . LEU A 1 92 ? -30.280 -4.957 24.198 1.00 81.38 92 LEU A CA 1
ATOM 693 C C . LEU A 1 92 ? -31.072 -6.040 24.946 1.00 81.38 92 LEU A C 1
ATOM 695 O O . LEU A 1 92 ? -32.249 -6.224 24.659 1.00 81.38 92 LEU A O 1
ATOM 699 N N . GLU A 1 93 ? -30.469 -6.702 25.934 1.00 71.38 93 GLU A N 1
ATOM 700 C CA . GLU A 1 93 ? -31.150 -7.680 26.799 1.00 71.38 93 GLU A CA 1
ATOM 701 C C . GLU A 1 93 ? -32.238 -7.031 27.666 1.00 71.38 93 GLU A C 1
ATOM 703 O O . GLU A 1 93 ? -33.340 -7.563 27.781 1.00 71.38 93 GLU A O 1
ATOM 708 N N . GLU A 1 94 ? -31.964 -5.853 28.232 1.00 77.06 94 GLU A N 1
ATOM 709 C CA . GLU A 1 94 ? -32.940 -5.082 29.012 1.00 77.06 94 GLU A CA 1
ATOM 710 C C . GLU A 1 94 ? -34.119 -4.602 28.140 1.00 77.06 94 GLU A C 1
ATOM 712 O O . GLU A 1 94 ? -35.258 -4.614 28.601 1.00 77.06 94 GLU A O 1
ATOM 717 N N . GLY A 1 95 ? -33.872 -4.251 26.871 1.00 65.38 95 GLY A N 1
ATOM 718 C CA . GLY A 1 95 ? -34.918 -3.906 25.898 1.00 65.38 95 GLY A CA 1
ATOM 719 C C . GLY A 1 95 ? -35.739 -5.105 25.408 1.00 65.38 95 GLY A C 1
ATOM 720 O O . GLY A 1 95 ? -36.944 -4.981 25.215 1.00 65.38 95 GLY A O 1
ATOM 721 N N . LEU A 1 96 ? -35.132 -6.289 25.264 1.00 62.91 96 LEU A N 1
ATOM 722 C CA . LEU A 1 96 ? -35.878 -7.520 24.973 1.00 62.91 96 LEU A CA 1
ATOM 723 C C . LEU A 1 96 ? -36.718 -7.990 26.173 1.00 62.91 96 LEU A C 1
ATOM 725 O O . LEU A 1 96 ? -37.780 -8.577 25.981 1.00 62.91 96 LEU A O 1
ATOM 729 N N . GLY A 1 97 ? -36.278 -7.721 27.406 1.00 56.19 97 GLY A N 1
ATOM 730 C CA . GLY A 1 97 ? -37.008 -8.084 28.624 1.00 56.19 97 GLY A CA 1
ATOM 731 C C . GLY A 1 97 ? -38.329 -7.330 28.819 1.00 56.19 97 GLY A C 1
ATOM 732 O O . GLY A 1 97 ? -39.237 -7.867 29.451 1.00 56.19 97 GLY A O 1
ATOM 733 N N . SER A 1 98 ? -38.470 -6.120 28.260 1.00 55.34 98 SER A N 1
ATOM 734 C CA . SER A 1 98 ? -39.727 -5.357 28.310 1.00 55.34 98 SER A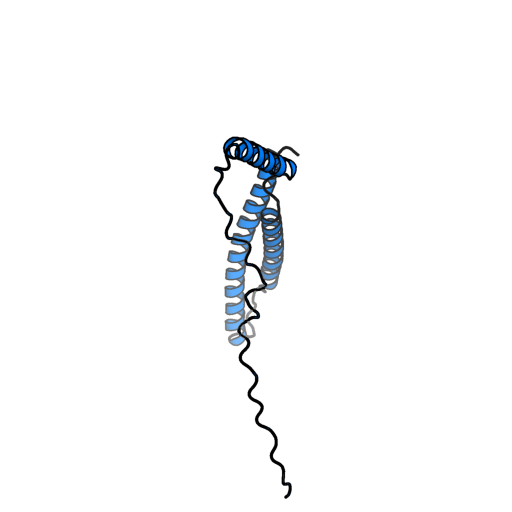 CA 1
ATOM 735 C C . SER A 1 98 ? -40.761 -5.800 27.271 1.00 55.34 98 SER A C 1
ATOM 737 O O . SER A 1 98 ? -41.954 -5.673 27.535 1.00 55.34 98 SER A O 1
ATOM 739 N N . ASP A 1 99 ? -40.325 -6.372 26.142 1.00 53.06 99 ASP A N 1
ATOM 740 C CA . ASP A 1 99 ? -41.220 -6.905 25.100 1.00 53.06 99 ASP A CA 1
ATOM 741 C C . ASP A 1 99 ? -41.520 -8.407 25.283 1.00 53.06 99 ASP A C 1
ATOM 743 O O . ASP A 1 99 ? -42.535 -8.908 24.803 1.00 53.06 99 ASP A O 1
ATOM 747 N N . ALA A 1 100 ? -40.694 -9.139 26.041 1.00 51.31 100 ALA A N 1
ATOM 748 C CA . ALA A 1 100 ? -40.903 -10.558 26.354 1.00 51.31 100 ALA A CA 1
ATOM 749 C C . ALA A 1 100 ? -41.942 -10.815 27.467 1.00 51.31 100 ALA A C 1
ATOM 751 O O . ALA A 1 100 ? -42.129 -11.957 27.891 1.00 51.31 100 ALA A O 1
ATOM 752 N N . ALA A 1 101 ? -42.639 -9.781 27.950 1.00 49.38 101 ALA A N 1
ATOM 753 C CA . ALA A 1 101 ? -43.587 -9.915 29.053 1.00 49.38 101 ALA A CA 1
ATOM 754 C C . ALA A 1 101 ? -44.896 -10.638 28.691 1.00 49.38 101 ALA A C 1
ATOM 756 O O . ALA A 1 101 ? -45.651 -10.940 29.610 1.00 49.38 101 ALA A O 1
ATOM 757 N N . HIS A 1 102 ? -45.173 -10.976 27.425 1.00 48.25 102 HIS A N 1
ATOM 758 C CA . HIS A 1 102 ? -46.292 -11.854 27.047 1.00 48.25 102 HIS A CA 1
ATOM 759 C C . HIS A 1 102 ? -45.870 -12.880 25.978 1.00 48.25 102 HIS A C 1
ATOM 761 O O . HIS A 1 102 ? -46.062 -12.637 24.785 1.00 48.25 102 HIS A O 1
ATOM 767 N N . PRO A 1 103 ? -45.383 -14.077 26.355 1.00 44.78 103 PRO A N 1
ATOM 768 C CA . PRO A 1 103 ? -45.590 -15.230 25.500 1.00 44.78 103 PRO A CA 1
ATOM 769 C C . PRO A 1 103 ? -47.089 -15.546 25.542 1.00 44.78 103 PRO A C 1
ATOM 771 O O . PRO A 1 103 ? -47.618 -16.014 26.552 1.00 44.78 103 PRO A O 1
ATOM 774 N N . ALA A 1 104 ? -47.798 -15.250 24.453 1.00 48.94 104 ALA A N 1
ATOM 775 C CA . ALA A 1 104 ? -49.129 -15.801 24.249 1.00 48.94 104 ALA A CA 1
ATOM 776 C C . ALA A 1 104 ? -49.048 -17.336 24.404 1.00 48.94 104 ALA A C 1
ATOM 778 O O . ALA A 1 104 ? -48.126 -17.951 23.853 1.00 48.94 104 ALA A O 1
ATOM 779 N N . PRO A 1 105 ? -49.969 -17.974 25.146 1.00 43.72 105 PRO A N 1
ATOM 780 C CA . PRO A 1 105 ? -49.969 -19.418 25.326 1.00 43.72 105 PRO A CA 1
ATOM 781 C C . PRO A 1 105 ? -50.337 -20.071 23.987 1.00 43.72 105 PRO A C 1
ATOM 783 O O . PRO A 1 105 ? -51.511 -20.212 23.660 1.00 43.72 105 PRO A O 1
ATOM 786 N N . GLY A 1 106 ? -49.334 -20.408 23.172 1.00 51.12 106 GLY A N 1
ATOM 787 C CA . GLY A 1 106 ? -49.572 -21.049 21.877 1.00 51.12 106 GLY A CA 1
ATOM 788 C C . GLY A 1 106 ? -48.426 -21.059 20.866 1.00 51.12 106 GLY A C 1
ATOM 789 O O . GLY A 1 106 ? -48.524 -21.795 19.890 1.00 51.12 106 GLY A O 1
ATOM 790 N N . ALA A 1 107 ? -47.336 -20.312 21.061 1.00 51.59 107 ALA A N 1
ATOM 791 C CA . ALA A 1 107 ? -46.204 -20.362 20.131 1.00 51.59 107 ALA A CA 1
ATOM 792 C C . ALA A 1 107 ? -45.311 -21.583 20.423 1.00 51.59 107 ALA A C 1
ATOM 794 O O . ALA A 1 107 ? -44.307 -21.489 21.123 1.00 51.59 107 ALA A O 1
ATOM 795 N N . GLN A 1 108 ? -45.723 -22.752 19.926 1.00 48.53 108 GLN A N 1
ATOM 796 C CA . GLN A 1 108 ? -44.851 -23.920 19.818 1.00 48.53 108 GLN A CA 1
ATOM 797 C C . GLN A 1 108 ? -43.750 -23.611 18.799 1.00 48.53 108 GLN A C 1
ATOM 799 O O . GLN A 1 108 ? -44.023 -23.391 17.621 1.00 48.53 108 GLN A O 1
ATOM 804 N N . ASP A 1 109 ? -42.513 -23.578 19.278 1.00 51.00 109 ASP A N 1
ATOM 805 C CA . ASP A 1 109 ? -41.309 -23.398 18.477 1.00 51.00 109 ASP A CA 1
ATOM 806 C C . ASP A 1 109 ? -41.042 -24.690 17.682 1.00 51.00 109 ASP A C 1
ATOM 808 O O . ASP A 1 109 ? -40.652 -25.719 18.237 1.00 51.00 109 ASP A O 1
ATOM 812 N N . SER A 1 110 ? -41.297 -24.677 16.374 1.00 59.56 110 SER A N 1
ATOM 813 C CA . SER A 1 110 ? -41.199 -25.850 15.490 1.00 59.56 110 SER A CA 1
ATOM 814 C C . SER A 1 110 ? -39.769 -26.156 15.013 1.00 59.56 110 SER A C 1
ATOM 816 O O . SER A 1 110 ? -39.583 -26.723 13.939 1.00 59.56 110 SER A O 1
ATOM 818 N N . HIS A 1 111 ? -38.739 -25.768 15.771 1.00 52.16 111 HIS A N 1
ATOM 819 C CA . HIS A 1 111 ? -37.338 -25.871 15.335 1.00 52.16 111 HIS A CA 1
ATOM 820 C C . HIS A 1 111 ? -36.509 -26.963 16.018 1.00 52.16 111 HIS A C 1
ATOM 822 O O . HIS A 1 111 ? -35.324 -27.107 15.714 1.00 52.16 111 HIS A O 1
ATOM 828 N N . VAL A 1 112 ? -37.114 -27.809 16.853 1.00 55.19 112 VAL A N 1
ATOM 829 C CA . VAL A 1 112 ? -36.467 -29.065 17.251 1.00 55.19 112 VAL A CA 1
ATOM 830 C C . VAL A 1 112 ? -36.747 -30.095 16.161 1.00 55.19 112 VAL A C 1
ATOM 832 O O . VAL A 1 112 ? -37.717 -30.843 16.224 1.00 55.19 112 VAL A O 1
ATOM 835 N N . ALA A 1 113 ? -35.904 -30.099 15.128 1.00 53.41 113 ALA A N 1
ATOM 836 C CA . ALA A 1 113 ? -35.794 -31.238 14.229 1.00 53.41 113 ALA A CA 1
ATOM 837 C C . ALA A 1 113 ? -35.360 -32.445 15.072 1.00 53.41 113 ALA A C 1
ATOM 839 O O . ALA A 1 113 ? -34.193 -32.575 15.448 1.00 53.41 113 ALA A O 1
ATOM 840 N N . ASP A 1 114 ? -36.328 -33.280 15.436 1.00 52.41 114 ASP A N 1
ATOM 841 C CA . ASP A 1 114 ? -36.099 -34.536 16.130 1.00 52.41 114 ASP A CA 1
ATOM 842 C C . ASP A 1 114 ? -35.257 -35.430 15.207 1.00 52.41 114 ASP A C 1
ATOM 844 O O . ASP A 1 114 ? -35.703 -35.893 14.156 1.00 52.41 114 ASP A O 1
ATOM 848 N N . ALA A 1 115 ? -33.988 -35.643 15.563 1.00 55.91 115 ALA A N 1
ATOM 849 C CA . ALA A 1 115 ? -33.031 -36.400 14.754 1.00 55.91 115 ALA A CA 1
ATOM 850 C C . ALA A 1 115 ? -33.383 -37.900 14.628 1.00 55.91 115 ALA A C 1
ATOM 852 O O . ALA A 1 115 ? -32.617 -38.672 14.050 1.00 55.91 115 ALA A O 1
ATOM 853 N N . ARG A 1 116 ? -34.529 -38.333 15.167 1.00 51.16 116 ARG A N 1
ATOM 854 C CA . ARG A 1 116 ? -34.997 -39.719 15.136 1.00 51.16 116 ARG A CA 1
ATOM 855 C C . ARG A 1 116 ? -35.761 -40.111 13.871 1.00 51.16 116 ARG A C 1
ATOM 857 O O . ARG A 1 116 ? -35.850 -41.305 13.600 1.00 51.16 116 ARG A O 1
ATOM 864 N N . GLU A 1 117 ? -36.265 -39.166 13.075 1.00 48.31 117 GLU A N 1
ATOM 865 C CA . GLU A 1 117 ? -37.069 -39.498 11.883 1.00 48.31 117 GLU A CA 1
ATOM 866 C C . GLU A 1 117 ? -36.246 -39.877 10.636 1.00 48.31 117 GLU A C 1
ATOM 868 O O . GLU A 1 117 ? -36.736 -40.602 9.771 1.00 48.31 117 GLU A O 1
ATOM 873 N N . SER A 1 118 ? -34.963 -39.507 10.555 1.00 51.12 118 SER A N 1
ATOM 874 C CA . SER A 1 118 ? -34.131 -39.793 9.367 1.00 51.12 118 SER A CA 1
ATOM 875 C C . SER A 1 118 ? -33.625 -41.240 9.244 1.00 51.12 118 SER A C 1
ATOM 877 O O . SER A 1 118 ? -32.886 -41.541 8.309 1.00 51.12 118 SER A O 1
ATOM 879 N N . GLN A 1 119 ? -34.000 -42.156 10.144 1.00 50.81 119 GLN A N 1
ATOM 880 C CA . GLN A 1 119 ? -33.544 -43.558 10.106 1.00 50.81 119 GLN A CA 1
ATOM 881 C C . GLN A 1 119 ? -34.631 -44.591 9.765 1.00 50.81 119 GLN A C 1
ATOM 883 O O . GLN A 1 119 ? -34.352 -45.786 9.795 1.00 50.81 119 GLN A O 1
ATOM 888 N N . ALA A 1 120 ? -35.846 -44.167 9.398 1.00 51.59 120 ALA A N 1
ATOM 889 C CA . ALA A 1 120 ? -36.933 -45.097 9.063 1.00 51.59 120 ALA A CA 1
ATOM 890 C C . ALA A 1 120 ? -36.993 -45.521 7.579 1.00 51.59 120 ALA A C 1
ATOM 892 O O . ALA A 1 120 ? -37.766 -46.410 7.243 1.00 51.59 120 ALA A O 1
ATOM 893 N N . ASN A 1 121 ? -36.176 -44.940 6.691 1.00 53.62 121 ASN A N 1
ATOM 894 C CA . ASN A 1 121 ? -36.159 -45.277 5.260 1.00 53.62 121 ASN A CA 1
ATOM 895 C C . ASN A 1 121 ? -34.730 -45.528 4.754 1.00 53.62 121 ASN A C 1
ATOM 897 O O . ASN A 1 121 ? -34.211 -44.803 3.907 1.00 53.62 121 ASN A O 1
ATOM 901 N N . ALA A 1 122 ? -34.079 -46.566 5.278 1.00 52.78 122 ALA A N 1
ATOM 902 C CA . ALA A 1 122 ? -32.926 -47.159 4.610 1.00 52.78 122 ALA A CA 1
ATOM 903 C C . ALA A 1 122 ? -33.437 -48.230 3.626 1.00 52.78 122 ALA A C 1
ATOM 905 O O . ALA A 1 122 ? -34.023 -49.215 4.078 1.00 52.78 122 ALA A O 1
ATOM 906 N N . PRO A 1 123 ? -33.260 -48.079 2.300 1.00 53.38 123 PRO A N 1
ATOM 907 C CA . PRO A 1 123 ? -33.555 -49.161 1.372 1.00 53.38 123 PRO A CA 1
ATOM 908 C C . PRO A 1 123 ? -32.573 -50.315 1.610 1.00 53.38 123 PRO A C 1
ATOM 910 O O . PRO A 1 123 ? -31.356 -50.120 1.647 1.00 53.38 123 PRO A O 1
ATOM 913 N N . GLU A 1 124 ? -33.123 -51.514 1.804 1.00 57.31 124 GLU A N 1
ATOM 914 C CA . GLU A 1 124 ? -32.380 -52.755 2.018 1.00 57.31 124 GLU A CA 1
ATOM 915 C C . GLU A 1 124 ? -31.299 -52.975 0.943 1.00 57.31 124 GLU A C 1
ATOM 917 O O . GLU A 1 124 ? -31.562 -52.810 -0.254 1.00 57.31 124 GLU A O 1
ATOM 922 N N . PRO A 1 125 ? -30.091 -53.432 1.319 1.00 55.62 125 PRO A N 1
ATOM 923 C CA . PRO A 1 125 ? -29.118 -53.892 0.347 1.00 55.62 125 PRO A CA 1
ATOM 924 C C . PRO A 1 125 ? -29.598 -55.225 -0.234 1.00 55.62 125 PRO A C 1
ATOM 926 O O . PRO A 1 125 ? -29.612 -56.259 0.438 1.00 55.62 125 PRO A O 1
ATOM 929 N N . LYS A 1 126 ? -29.976 -55.204 -1.514 1.00 48.44 126 LYS A N 1
ATOM 930 C CA . LYS A 1 126 ? -30.302 -56.401 -2.288 1.00 48.44 126 LYS A CA 1
ATOM 931 C C . LYS A 1 126 ? -29.076 -57.323 -2.320 1.00 48.44 126 LYS A C 1
ATOM 933 O O . LYS A 1 126 ? -28.119 -57.083 -3.050 1.00 48.44 126 LYS A O 1
ATOM 938 N N . LYS A 1 127 ? -29.109 -58.386 -1.512 1.00 56.75 127 LYS A N 1
ATOM 939 C CA . LYS A 1 127 ? -28.196 -59.528 -1.615 1.00 56.75 127 LYS A CA 1
ATOM 940 C C . LYS A 1 127 ? -28.430 -60.220 -2.958 1.00 56.75 127 LYS A C 1
ATOM 942 O O . LYS A 1 127 ? -29.435 -60.905 -3.126 1.00 56.75 127 LYS A O 1
ATOM 947 N N . THR A 1 128 ? -27.484 -60.108 -3.878 1.00 52.56 128 THR A N 1
ATOM 948 C CA . THR A 1 128 ? -27.282 -61.118 -4.923 1.00 52.56 128 THR A CA 1
ATOM 949 C C . THR A 1 128 ? -25.947 -61.790 -4.655 1.00 52.56 128 THR A C 1
ATOM 951 O O . THR A 1 128 ? -24.900 -61.149 -4.681 1.00 52.56 128 THR A O 1
ATOM 954 N N . GLY A 1 129 ? -26.051 -63.059 -4.261 1.00 47.53 129 GLY A N 1
ATOM 955 C CA . GLY A 1 129 ? -24.959 -63.956 -3.915 1.00 47.53 129 GLY A CA 1
ATOM 956 C C . GLY A 1 129 ? -24.154 -64.455 -5.127 1.00 47.53 129 GLY A C 1
ATOM 957 O O . GLY A 1 129 ? -24.222 -63.854 -6.194 1.00 47.53 129 GLY A O 1
ATOM 958 N N . PRO A 1 130 ? -23.356 -65.520 -4.934 1.00 56.66 130 PRO A N 1
ATOM 959 C CA . PRO A 1 130 ? -22.049 -65.683 -5.562 1.00 56.66 130 PRO A CA 1
ATOM 960 C C . PRO A 1 130 ? -22.066 -66.598 -6.795 1.00 56.66 130 PRO A C 1
ATOM 962 O O . PRO A 1 130 ? -22.742 -67.620 -6.803 1.00 56.66 130 PRO A O 1
ATOM 965 N N . GLU A 1 131 ? -21.225 -66.288 -7.777 1.00 53.03 131 GLU A N 1
ATOM 966 C CA . GLU A 1 131 ? -20.821 -67.187 -8.870 1.00 53.03 131 GLU A CA 1
ATOM 967 C C . GLU A 1 131 ? -19.330 -66.880 -9.106 1.00 53.03 131 GLU A C 1
ATOM 969 O O . GLU A 1 131 ? -18.976 -65.750 -9.426 1.00 53.03 131 GLU A O 1
ATOM 974 N N . HIS A 1 132 ? -18.390 -67.635 -8.533 1.00 51.47 132 HIS A N 1
ATOM 975 C CA . HIS A 1 132 ? -17.884 -68.961 -8.915 1.00 51.47 132 HIS A CA 1
ATOM 976 C C . HIS A 1 132 ? -17.241 -69.010 -10.310 1.00 51.47 132 HIS A C 1
ATOM 978 O O . HIS A 1 132 ? -17.940 -68.859 -11.300 1.00 51.47 132 HIS A O 1
ATOM 984 N N . SER A 1 133 ? -15.933 -69.332 -10.308 1.00 55.53 133 SER A N 1
ATOM 985 C CA . SER A 1 133 ? -15.132 -69.929 -11.397 1.00 55.53 133 SER A CA 1
ATOM 986 C C . SER A 1 133 ? -14.949 -69.085 -12.670 1.00 55.53 133 SER A C 1
ATOM 988 O O . SER A 1 133 ? -15.890 -68.542 -13.211 1.00 55.53 133 SER A O 1
ATOM 990 N N . ASP A 1 134 ? -13.770 -68.875 -13.252 1.00 49.12 134 ASP A N 1
ATOM 991 C CA . ASP A 1 134 ? -12.557 -69.683 -13.329 1.00 49.12 134 ASP A CA 1
ATOM 992 C C . ASP A 1 134 ? -11.388 -68.792 -13.818 1.00 49.12 134 ASP A C 1
ATOM 994 O O . ASP A 1 134 ? -11.557 -67.908 -14.657 1.00 49.12 134 ASP A O 1
ATOM 998 N N . ARG A 1 135 ? -10.177 -69.043 -13.301 1.00 47.94 135 ARG A N 1
ATOM 999 C CA . ARG A 1 135 ? -8.895 -68.813 -14.017 1.00 47.94 135 ARG A CA 1
ATOM 1000 C C . ARG A 1 135 ? -8.677 -70.003 -14.989 1.00 47.94 135 ARG A C 1
ATOM 1002 O O . ARG A 1 135 ? -9.396 -70.981 -14.821 1.00 47.94 135 ARG A O 1
ATOM 1009 N N . PRO A 1 136 ? -7.628 -70.100 -15.840 1.00 58.31 136 PRO A N 1
ATOM 1010 C CA . PRO A 1 136 ? -6.582 -69.150 -16.262 1.00 58.31 136 PRO A CA 1
ATOM 1011 C C . PRO A 1 136 ? -6.386 -69.087 -17.803 1.00 58.31 136 PRO A C 1
ATOM 1013 O O . PRO A 1 136 ? -6.824 -69.972 -18.532 1.00 58.31 136 PRO A O 1
ATOM 1016 N N . GLN A 1 137 ? -5.642 -68.091 -18.293 1.00 54.03 137 GLN A N 1
ATOM 1017 C CA . GLN A 1 137 ? -4.290 -68.193 -18.893 1.00 54.03 137 GLN A CA 1
ATOM 1018 C C . GLN A 1 137 ? -3.883 -66.833 -19.462 1.00 54.03 137 GLN A C 1
ATOM 1020 O O . GLN A 1 137 ? -4.712 -66.211 -20.159 1.00 54.03 137 GLN A O 1
#

Radius of gyration: 34.14 Å; Cα contacts (8 Å, |Δi|>4): 57; chains: 1; bounding box: 78×79×57 Å

pLDDT: mean 72.82, std 16.6, range [43.72, 96.44]

Secondary structure (DSSP, 8-state):
--HHHHHHHHHHHHHHHHHHHHHHHHHHHHHHHHHHHHHHHHHH-TT-----THHHHHHHHHHHHHHHHHHHHHHHS-SS-HHHHHHHHHHHHHHHHHHTT---TT---TT---TTGGGS-----------------

Mean predicted aligned error: 18.33 Å

Sequence (137 aa):
MSTTMMQFSKNLLLVLGGILGVAFVALMFYDVIQINQLHAVAIANRSAGFENPRNWVMLGALLGLVSGLLLGMGIAMPSKSFKARYAETRKLEEGLGSDAAHPAPGAQDSHVADARESQANAPEPKKTGPEHSDRPQ

Solvent-accessible surface area (backbone atoms only — not comparable to full-atom values): 8451 Å² total; per-residue (Å²): 132,58,72,69,55,55,53,49,53,34,51,49,28,36,52,52,13,47,55,38,40,54,52,24,54,55,45,50,55,51,49,53,52,50,52,54,49,51,54,59,43,50,77,74,41,84,81,66,88,73,86,74,62,63,64,58,54,52,51,33,53,52,37,42,51,54,12,51,50,31,32,49,52,23,67,70,51,74,94,61,5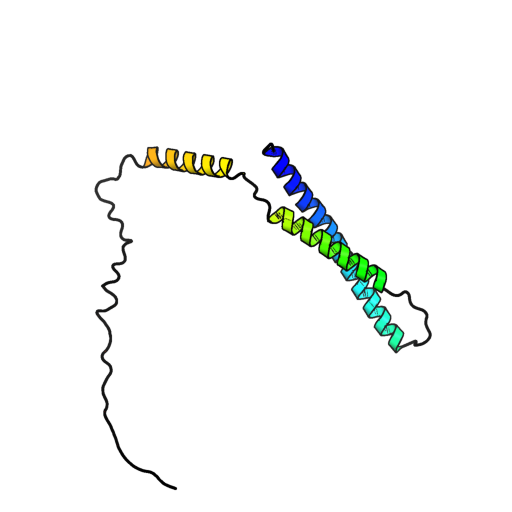6,70,70,59,49,53,56,50,51,50,52,52,52,57,55,48,58,70,67,61,76,67,79,65,96,76,80,76,77,88,76,76,75,66,83,73,68,85,71,80,78,73,83,78,83,81,84,78,83,90,82,80,89,81,87,89,134

Nearest PDB structures (foldseek):
  8fkj-assembly1_R  TM=5.010E-01  e=3.557E+00  Saccharomyces cerevisiae
  3zk2-assembly2_R  TM=5.274E-01  e=6.883E+00  Fusobacterium nucleatum

Foldseek 3Di:
DPLVVLVVLLVVLQVVLVVLQVVLVVLVVVLVVLVVVCVVVCVVPVPDDDDDCVVSVVVSVVSNVSSCVSNVVSVPRDSDDPVRVVVVVVVVVVVVVVVVPDPDPPPDDPPPPPPPPVPPDDPDDDDDDDDDDDDDD